Protein AF-A0A3R6R9Z6-F1 (afdb_monomer_lite)

Radius of gyration: 15.15 Å; chains: 1; bounding box: 32×36×45 Å

Sequence (91 aa):
MTFEYISQLLKSHTSIRLLKADNAPLIISFLFETFKENFTNQGEGGIKEKELADRLADMLYVLNDSNKIYPKQPNEYLTDWANAGFLRKYP

Secondary structure (DSSP, 8-state):
--HHHHHHHHHH-HHHHHHTSTTHHHHHHHHHIIIIISGGGS-SPPPPHHHHHHHHHHHHHHHTSSS-SS-S-HHHHHHHHHHHTSS----

Foldseek 3Di:
DDPVVVVVCCVPPLVNVLVVDPCSVLLVVLCCVPCPVPVVPDPPDDDDPVVSQVSSQVVQCVVPVPHNPPVDRSSVVVVVCCVSVVDPDDD

Structure (mmCIF, N/CA/C/O backbone):
data_AF-A0A3R6R9Z6-F1
#
_entry.id   AF-A0A3R6R9Z6-F1
#
loop_
_atom_site.group_PDB
_atom_site.id
_atom_site.type_symbol
_atom_site.label_atom_id
_atom_site.label_alt_id
_atom_site.label_comp_id
_atom_site.label_asym_id
_atom_site.label_entity_id
_atom_site.label_seq_id
_atom_site.pdbx_PDB_ins_code
_atom_site.Cartn_x
_atom_site.Cartn_y
_atom_site.Cartn_z
_atom_site.occupancy
_atom_site.B_iso_or_equiv
_atom_site.auth_seq_id
_atom_site.auth_comp_id
_atom_site.auth_asym_id
_atom_site.auth_atom_id
_atom_site.pdbx_PDB_model_num
ATOM 1 N N . MET A 1 1 ? 12.820 -8.237 27.665 1.00 74.19 1 MET A N 1
ATOM 2 C CA . MET A 1 1 ? 12.088 -8.734 26.478 1.00 74.19 1 MET A CA 1
ATOM 3 C C . MET A 1 1 ? 12.590 -10.135 26.183 1.00 74.19 1 MET A C 1
ATOM 5 O O . MET A 1 1 ? 13.801 -10.296 26.113 1.00 74.19 1 MET A O 1
ATOM 9 N N . THR A 1 2 ? 11.711 -11.134 26.086 1.00 94.38 2 THR A N 1
ATOM 10 C CA . THR A 1 2 ? 12.112 -12.521 25.788 1.00 94.38 2 THR A CA 1
ATOM 11 C C . THR A 1 2 ? 12.080 -12.789 24.284 1.00 94.38 2 THR A C 1
ATOM 13 O O . THR A 1 2 ? 11.451 -12.045 23.525 1.00 94.38 2 THR A O 1
ATOM 16 N N . PHE A 1 3 ? 12.753 -13.852 23.846 1.00 92.88 3 PHE A N 1
ATOM 17 C CA . PHE A 1 3 ? 12.761 -14.275 22.446 1.00 92.88 3 PHE A CA 1
ATOM 18 C C . PHE A 1 3 ? 11.343 -14.564 21.923 1.00 92.88 3 PHE A C 1
ATOM 20 O O . PHE A 1 3 ? 10.991 -14.172 20.810 1.00 92.88 3 PHE A O 1
ATOM 27 N N . GLU A 1 4 ? 10.506 -15.189 22.747 1.00 94.00 4 GLU A N 1
ATOM 28 C CA . GLU A 1 4 ? 9.117 -15.540 22.450 1.00 94.00 4 GLU A CA 1
ATOM 29 C C . GLU A 1 4 ? 8.276 -14.283 22.234 1.00 94.00 4 GLU A C 1
ATOM 31 O O . GLU A 1 4 ? 7.528 -14.194 21.260 1.00 94.00 4 GLU A O 1
ATOM 36 N N . TYR A 1 5 ? 8.459 -13.278 23.096 1.00 91.06 5 TYR A N 1
ATOM 37 C CA . TYR A 1 5 ? 7.764 -12.001 22.990 1.00 91.06 5 TYR A CA 1
ATOM 38 C C . TYR A 1 5 ? 8.120 -11.269 21.690 1.00 91.06 5 TYR A C 1
ATOM 40 O O . TYR A 1 5 ? 7.232 -10.817 20.968 1.00 91.06 5 TYR A O 1
ATOM 48 N N . ILE A 1 6 ? 9.411 -11.199 21.342 1.00 88.38 6 ILE A N 1
ATOM 49 C CA . ILE A 1 6 ? 9.856 -10.589 20.080 1.00 88.38 6 ILE A CA 1
ATOM 50 C C . ILE A 1 6 ? 9.334 -11.383 18.879 1.00 88.38 6 ILE A C 1
ATOM 52 O O . ILE A 1 6 ? 8.827 -10.796 17.925 1.00 88.38 6 ILE A O 1
ATOM 56 N N . SER A 1 7 ? 9.386 -12.713 18.936 1.00 88.06 7 SER A N 1
ATOM 57 C CA . SER A 1 7 ? 8.869 -13.582 17.874 1.00 88.06 7 SER A CA 1
ATOM 58 C C . SER A 1 7 ? 7.370 -13.391 17.646 1.00 88.06 7 SER A C 1
ATOM 60 O O . SER A 1 7 ? 6.913 -13.414 16.503 1.00 88.06 7 SER A O 1
ATOM 62 N N . GLN A 1 8 ? 6.597 -13.180 18.711 1.00 88.38 8 GLN A N 1
ATOM 63 C CA . GLN A 1 8 ? 5.173 -12.882 18.614 1.00 88.38 8 GLN A CA 1
ATOM 64 C C . GLN A 1 8 ? 4.929 -11.479 18.046 1.00 88.38 8 GLN A C 1
ATOM 66 O O . GLN A 1 8 ? 4.121 -11.335 17.131 1.00 88.38 8 GLN A O 1
ATOM 71 N N . LEU A 1 9 ? 5.670 -10.470 18.513 1.00 87.50 9 LEU A N 1
ATOM 72 C CA . LEU A 1 9 ? 5.573 -9.093 18.021 1.00 87.50 9 LEU A CA 1
ATOM 73 C C . LEU A 1 9 ? 5.874 -9.001 16.518 1.00 87.50 9 LEU A C 1
ATOM 75 O O . LEU A 1 9 ? 5.133 -8.367 15.773 1.00 87.50 9 LEU A O 1
ATOM 79 N N . LEU A 1 10 ? 6.916 -9.693 16.049 1.00 84.88 10 LEU A N 1
ATOM 80 C CA . LEU A 1 10 ? 7.276 -9.749 14.629 1.00 84.88 10 LEU A CA 1
ATOM 81 C C . LEU A 1 10 ? 6.196 -10.403 13.752 1.00 84.88 10 LEU A C 1
ATOM 83 O O . LEU A 1 10 ? 6.190 -10.178 12.541 1.00 84.88 10 LEU A O 1
ATOM 87 N N . LYS A 1 11 ? 5.311 -11.217 14.341 1.00 81.00 11 LYS A N 1
ATOM 88 C CA . LYS A 1 11 ? 4.184 -11.855 13.645 1.00 81.00 11 LYS A CA 1
ATOM 89 C C . LYS A 1 11 ? 2.922 -10.996 13.671 1.00 81.00 11 LYS A C 1
ATOM 91 O O . LYS A 1 11 ? 2.207 -10.959 12.675 1.00 81.00 11 LYS A O 1
ATOM 96 N N . SER A 1 12 ? 2.630 -10.330 14.787 1.00 82.81 12 SER A N 1
ATOM 97 C CA . SER A 1 12 ? 1.353 -9.637 14.995 1.00 82.81 12 SER A CA 1
ATOM 98 C C . SER A 1 12 ? 1.387 -8.144 14.671 1.00 82.81 12 SER A C 1
ATOM 100 O O . SER A 1 12 ? 0.353 -7.579 14.322 1.00 82.81 12 SER A O 1
ATOM 102 N N . HIS A 1 13 ? 2.545 -7.487 14.765 1.00 87.69 13 HIS A N 1
ATOM 103 C CA . HIS A 1 13 ? 2.616 -6.034 14.651 1.00 87.69 13 HIS A CA 1
ATOM 104 C C . HIS A 1 13 ? 2.466 -5.569 13.196 1.00 87.69 13 HIS A C 1
ATOM 106 O O . HIS A 1 13 ? 3.311 -5.850 12.341 1.00 87.69 13 HIS A O 1
ATOM 112 N N . THR A 1 14 ? 1.415 -4.795 12.918 1.00 86.44 14 THR A N 1
ATOM 113 C CA . THR A 1 14 ? 1.052 -4.336 11.567 1.00 86.44 14 THR A CA 1
ATOM 114 C C . THR A 1 14 ? 2.190 -3.603 10.860 1.00 86.44 14 THR A C 1
ATOM 116 O O . THR A 1 14 ? 2.474 -3.909 9.707 1.00 86.44 14 THR A O 1
ATOM 119 N N . SER A 1 15 ? 2.913 -2.709 11.546 1.00 85.31 15 SER A N 1
ATOM 120 C CA . SER A 1 15 ? 4.038 -1.980 10.935 1.00 85.31 15 SER A CA 1
ATOM 121 C C . SER A 1 15 ? 5.196 -2.898 10.527 1.00 85.31 15 SER A C 1
ATOM 123 O O . SER A 1 15 ? 5.857 -2.642 9.529 1.00 85.31 15 SER A O 1
ATOM 125 N N . ILE A 1 16 ? 5.431 -3.994 11.257 1.00 86.81 16 ILE A N 1
ATOM 126 C CA . ILE A 1 16 ? 6.479 -4.963 10.904 1.00 86.81 16 ILE A CA 1
ATOM 127 C C . ILE A 1 16 ? 6.022 -5.822 9.723 1.00 86.81 16 ILE A C 1
ATOM 129 O O . ILE A 1 16 ? 6.809 -6.097 8.821 1.00 86.81 16 ILE A O 1
ATOM 133 N N . ARG A 1 17 ? 4.740 -6.210 9.695 1.00 89.56 17 ARG A N 1
ATOM 134 C CA . ARG A 1 17 ? 4.137 -6.887 8.538 1.00 89.56 17 ARG A CA 1
ATOM 135 C C . ARG A 1 17 ? 4.210 -6.024 7.278 1.00 89.56 17 ARG A C 1
ATOM 137 O O . ARG A 1 17 ? 4.529 -6.551 6.221 1.00 89.56 17 ARG A O 1
ATOM 144 N N . LEU A 1 18 ? 3.971 -4.718 7.403 1.00 90.31 18 LEU A N 1
ATOM 145 C CA . LEU A 1 18 ? 4.081 -3.757 6.306 1.00 90.31 18 LEU A CA 1
ATOM 146 C C . LEU A 1 18 ? 5.499 -3.721 5.729 1.00 90.31 18 LEU A C 1
ATOM 148 O O . LEU A 1 18 ? 5.664 -3.852 4.524 1.00 90.31 18 LEU A O 1
ATOM 152 N N . LEU A 1 19 ? 6.519 -3.607 6.585 1.00 89.94 19 LEU A N 1
ATOM 153 C CA . LEU A 1 19 ? 7.924 -3.583 6.155 1.00 89.94 19 LEU A CA 1
ATOM 154 C C . LEU A 1 19 ? 8.371 -4.875 5.452 1.00 89.94 19 LEU A C 1
ATOM 156 O O . LEU A 1 19 ? 9.363 -4.863 4.732 1.00 89.94 19 LEU A O 1
ATOM 160 N N . LYS A 1 20 ? 7.659 -5.984 5.672 1.00 88.94 20 LYS A N 1
ATOM 161 C CA . LYS A 1 20 ? 7.924 -7.285 5.046 1.00 88.94 20 LYS A CA 1
ATOM 162 C C . LYS A 1 20 ? 7.100 -7.552 3.784 1.00 88.94 20 LYS A C 1
ATOM 164 O O . LYS A 1 20 ? 7.287 -8.605 3.186 1.00 88.94 20 LYS A O 1
ATOM 169 N N . ALA A 1 21 ? 6.167 -6.677 3.412 1.00 89.81 21 ALA A N 1
ATOM 170 C CA . 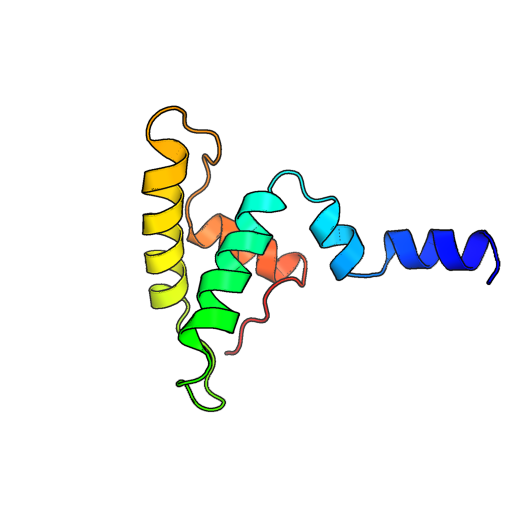ALA A 1 21 ? 5.342 -6.880 2.225 1.00 89.81 21 ALA A CA 1
ATOM 171 C C . ALA A 1 21 ? 6.184 -6.763 0.942 1.00 89.81 21 ALA A C 1
ATOM 173 O O . ALA A 1 21 ? 7.042 -5.889 0.846 1.00 89.81 21 ALA A O 1
ATOM 174 N N . ASP A 1 22 ? 5.897 -7.586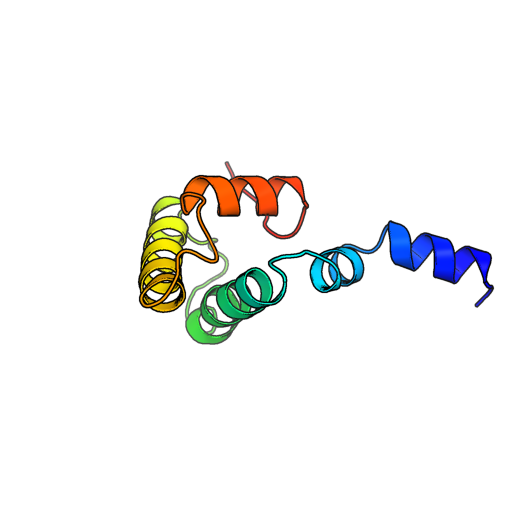 -0.071 1.00 88.12 22 ASP A N 1
ATOM 175 C CA . ASP A 1 22 ? 6.642 -7.570 -1.344 1.00 88.12 22 ASP A CA 1
ATOM 176 C C . ASP A 1 22 ? 6.569 -6.206 -2.051 1.00 88.12 22 ASP A C 1
ATOM 178 O O . ASP A 1 22 ? 7.512 -5.767 -2.703 1.00 88.12 22 ASP A O 1
ATOM 182 N N . ASN A 1 23 ? 5.453 -5.496 -1.879 1.00 91.88 23 ASN A N 1
ATOM 183 C CA . ASN A 1 23 ? 5.223 -4.145 -2.382 1.00 91.88 23 ASN A CA 1
ATOM 184 C C . ASN A 1 23 ? 5.397 -3.065 -1.298 1.00 91.88 23 ASN A C 1
ATOM 186 O O . ASN A 1 23 ? 4.833 -1.981 -1.434 1.00 91.88 23 ASN A O 1
ATOM 190 N N . ALA A 1 24 ? 6.169 -3.322 -0.233 1.00 93.88 24 ALA A N 1
ATOM 191 C CA . ALA A 1 24 ? 6.398 -2.352 0.841 1.00 93.88 24 ALA A CA 1
ATOM 192 C C . ALA A 1 24 ? 6.849 -0.966 0.338 1.00 93.88 24 ALA A C 1
ATOM 194 O O . ALA A 1 24 ? 6.285 0.018 0.820 1.00 93.88 24 ALA A O 1
ATOM 195 N N . PRO A 1 25 ? 7.772 -0.836 -0.645 1.00 94.44 25 PRO A N 1
ATOM 196 C CA . PRO A 1 25 ? 8.147 0.473 -1.177 1.00 94.44 25 PRO A CA 1
ATOM 197 C C . PRO A 1 25 ? 6.952 1.244 -1.746 1.00 94.44 25 PRO A C 1
ATOM 199 O O . PRO A 1 25 ? 6.796 2.419 -1.426 1.00 94.44 25 PRO A O 1
ATOM 202 N N . LEU A 1 26 ? 6.073 0.579 -2.508 1.00 95.69 26 LEU A N 1
ATOM 203 C CA . LEU A 1 26 ? 4.854 1.178 -3.062 1.00 95.69 26 LEU A CA 1
ATOM 204 C C . LEU A 1 26 ? 3.900 1.615 -1.947 1.00 95.69 26 LEU A C 1
ATOM 206 O O . LEU A 1 26 ? 3.432 2.747 -1.955 1.00 95.69 26 LEU A O 1
ATOM 210 N N . ILE A 1 27 ? 3.633 0.739 -0.972 1.00 94.94 27 ILE A N 1
ATOM 211 C CA . ILE A 1 27 ? 2.690 1.056 0.109 1.00 94.94 27 ILE A CA 1
ATOM 212 C C . ILE A 1 27 ? 3.194 2.256 0.914 1.00 94.94 27 ILE A C 1
ATOM 214 O O . ILE A 1 27 ? 2.453 3.200 1.161 1.00 94.94 27 ILE A O 1
ATOM 218 N N . ILE A 1 28 ? 4.458 2.225 1.340 1.00 94.19 28 ILE A N 1
ATOM 219 C CA . ILE A 1 28 ? 5.020 3.241 2.233 1.00 94.19 28 ILE A CA 1
ATOM 220 C C . ILE A 1 28 ? 5.086 4.602 1.540 1.00 94.19 28 ILE A C 1
ATOM 222 O O . ILE A 1 28 ? 4.682 5.595 2.144 1.00 94.19 28 ILE A O 1
ATOM 226 N N . SER A 1 29 ? 5.567 4.652 0.295 1.00 93.50 29 SER A N 1
ATOM 227 C CA . SER A 1 29 ? 5.649 5.902 -0.472 1.00 93.50 29 SER A CA 1
ATOM 228 C C . SER A 1 29 ? 4.262 6.487 -0.738 1.00 93.50 29 SER A C 1
ATOM 230 O O . SER A 1 29 ? 4.023 7.642 -0.394 1.00 93.50 29 SER A O 1
ATOM 232 N N . PHE A 1 30 ? 3.313 5.671 -1.204 1.00 94.19 30 PHE A N 1
ATOM 233 C CA . PHE A 1 30 ? 1.943 6.119 -1.440 1.00 94.19 30 PHE A CA 1
ATOM 234 C C . PHE A 1 30 ? 1.268 6.655 -0.171 1.00 94.19 30 PHE A C 1
ATOM 236 O O . PHE A 1 30 ? 0.652 7.722 -0.194 1.00 94.19 30 PHE A O 1
ATOM 243 N N . LEU A 1 31 ? 1.381 5.938 0.957 1.00 90.56 31 LEU A N 1
ATOM 244 C CA . LEU A 1 31 ? 0.796 6.387 2.224 1.00 90.56 31 LEU A CA 1
ATOM 245 C C . LEU A 1 31 ? 1.455 7.677 2.727 1.00 90.56 31 LEU A C 1
ATOM 247 O O . LEU A 1 31 ? 0.767 8.531 3.282 1.00 90.56 31 LEU A O 1
ATOM 251 N N . PHE A 1 32 ? 2.763 7.838 2.531 1.00 89.31 32 PHE A N 1
ATOM 252 C CA . PHE A 1 32 ? 3.481 9.053 2.905 1.00 89.31 32 PHE A CA 1
ATOM 253 C C . PHE A 1 32 ? 3.011 10.264 2.085 1.00 89.31 32 PHE A C 1
ATOM 255 O O . PHE A 1 32 ? 2.598 11.266 2.669 1.00 89.31 32 PHE A O 1
ATOM 262 N N . GLU A 1 33 ? 3.000 10.164 0.756 1.00 88.25 33 GLU A N 1
ATOM 263 C CA . GLU A 1 33 ? 2.543 11.247 -0.130 1.00 88.25 33 GLU A CA 1
ATOM 264 C C . GLU A 1 33 ? 1.066 11.590 0.123 1.00 88.25 33 GLU A C 1
ATOM 266 O O . GLU A 1 33 ? 0.665 12.754 0.212 1.00 88.25 33 GLU A O 1
ATOM 271 N N . THR A 1 34 ? 0.237 10.566 0.327 1.00 87.38 34 THR A N 1
ATOM 272 C CA . THR A 1 34 ? -1.203 10.743 0.518 1.00 87.38 34 THR A CA 1
ATOM 273 C C . THR A 1 34 ? -1.552 11.337 1.886 1.00 87.38 34 THR A C 1
ATOM 275 O O . THR A 1 34 ? -2.372 12.250 1.956 1.00 87.38 34 THR A O 1
ATOM 278 N N . PHE A 1 35 ? -0.951 10.840 2.975 1.00 81.19 35 PHE A N 1
ATOM 279 C CA . PHE A 1 35 ? -1.376 11.148 4.350 1.00 81.19 35 PHE A CA 1
ATOM 280 C C . PHE A 1 35 ? -0.389 11.991 5.162 1.00 81.19 35 PHE A C 1
ATOM 282 O O . PHE A 1 35 ? -0.715 12.379 6.280 1.00 81.19 35 PHE A O 1
ATOM 289 N N . LYS A 1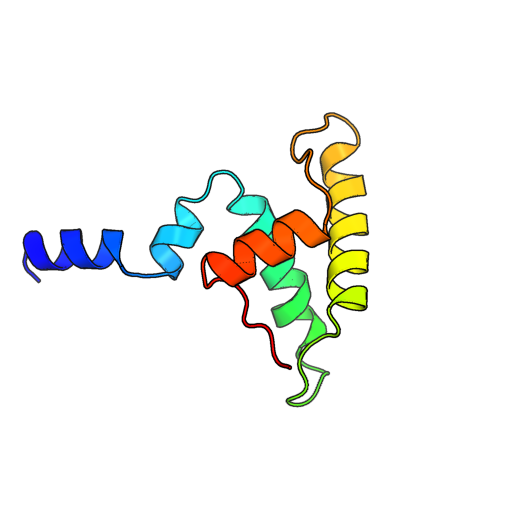 36 ? 0.815 12.283 4.666 1.00 74.88 36 LYS A N 1
ATOM 290 C CA . LYS A 1 36 ? 1.766 13.146 5.385 1.00 74.88 36 LYS A CA 1
ATOM 291 C C . LYS A 1 36 ? 2.004 14.474 4.683 1.00 74.88 36 LYS A C 1
ATOM 293 O O . LYS A 1 36 ? 2.102 15.486 5.365 1.00 74.88 36 LYS A O 1
ATOM 298 N N . GLU A 1 37 ? 2.054 14.494 3.355 1.00 61.19 37 GLU A N 1
ATOM 299 C CA . GLU A 1 37 ? 2.256 15.745 2.610 1.00 61.19 37 GLU A CA 1
ATOM 300 C C . GLU A 1 37 ? 0.949 16.529 2.422 1.00 61.19 37 GLU A C 1
ATOM 302 O O . GLU A 1 37 ? 0.935 17.752 2.546 1.00 61.19 37 GLU A O 1
ATOM 307 N N . ASN A 1 38 ? -0.172 15.833 2.214 1.00 53.75 38 ASN A N 1
ATOM 308 C CA . ASN A 1 38 ? -1.467 16.459 1.919 1.00 53.75 38 ASN A CA 1
ATOM 309 C C . ASN A 1 38 ? -2.405 16.605 3.135 1.00 53.75 38 ASN A C 1
ATOM 311 O O . ASN A 1 38 ? -3.377 17.358 3.085 1.00 53.75 38 ASN A O 1
ATOM 315 N N . PHE A 1 39 ? -2.119 15.916 4.241 1.00 55.88 39 PHE A N 1
ATOM 316 C CA . PHE A 1 39 ? -3.015 15.829 5.405 1.00 55.88 39 PHE A CA 1
ATOM 317 C C . PHE A 1 39 ? -2.872 17.005 6.378 1.00 55.88 39 PHE A C 1
ATOM 319 O O . PHE A 1 39 ? -3.746 17.233 7.204 1.00 55.88 39 PHE A O 1
ATOM 326 N N . THR A 1 40 ? -1.819 17.817 6.248 1.00 51.81 40 THR A N 1
ATOM 327 C CA . THR A 1 40 ? -1.623 19.042 7.046 1.00 51.81 40 THR A CA 1
ATOM 328 C C . THR A 1 40 ? -2.712 20.098 6.797 1.00 51.81 40 THR A C 1
ATOM 330 O O . THR A 1 40 ? -2.864 21.011 7.602 1.00 51.81 40 THR A O 1
ATOM 333 N N . ASN A 1 41 ? -3.478 19.968 5.703 1.00 50.03 41 ASN A N 1
ATOM 334 C CA . ASN A 1 41 ? -4.505 20.923 5.272 1.00 50.03 41 ASN A CA 1
ATOM 335 C C . ASN A 1 41 ? -5.920 20.322 5.167 1.00 50.03 41 ASN A C 1
ATOM 337 O O . ASN A 1 41 ? -6.858 21.041 4.824 1.00 50.03 41 ASN A O 1
ATOM 341 N N . GLN A 1 42 ? -6.096 19.025 5.434 1.00 54.69 42 GLN A N 1
ATOM 342 C CA . GLN A 1 42 ? -7.402 18.366 5.403 1.00 54.69 42 GLN A CA 1
ATOM 343 C C . GLN A 1 42 ? -7.818 18.082 6.848 1.00 54.69 42 GLN A C 1
ATOM 345 O O . GLN A 1 42 ? -7.065 17.477 7.603 1.00 54.69 42 GLN A O 1
ATOM 350 N N . GLY A 1 43 ? -8.986 18.586 7.264 1.00 55.41 43 GLY A N 1
ATOM 351 C CA . GLY A 1 43 ? -9.547 18.287 8.587 1.00 55.41 43 GLY A CA 1
ATOM 352 C C . GLY A 1 43 ? -9.775 16.783 8.790 1.00 55.41 43 GLY A C 1
ATOM 353 O O . GLY A 1 43 ? -9.465 15.985 7.917 1.00 55.41 43 GLY A O 1
ATOM 354 N N . GLU A 1 44 ? -10.370 16.389 9.918 1.00 57.59 44 GLU A N 1
ATOM 355 C CA . GLU A 1 44 ? -10.589 14.992 10.365 1.00 57.59 44 GLU A CA 1
ATOM 356 C C . GLU A 1 44 ? -11.377 14.058 9.400 1.00 57.59 44 GLU A C 1
ATOM 358 O O . GLU A 1 44 ? -11.768 12.954 9.775 1.00 57.59 44 GLU A O 1
ATOM 363 N N . GLY A 1 45 ? -11.634 14.466 8.155 1.00 62.69 45 GLY A N 1
ATOM 364 C CA . GLY A 1 45 ? -12.264 13.662 7.116 1.00 62.69 45 GLY A CA 1
ATOM 365 C C . GLY A 1 45 ? -11.265 12.756 6.397 1.00 62.69 45 GLY A C 1
ATOM 366 O O . GLY A 1 45 ? -10.234 13.204 5.904 1.00 62.69 45 GLY A O 1
ATOM 367 N N . GLY A 1 46 ? -11.585 11.465 6.304 1.00 75.75 46 GLY A N 1
ATOM 368 C CA . GLY A 1 46 ? -10.861 10.540 5.432 1.00 75.75 46 GLY A CA 1
ATOM 369 C C . GLY A 1 46 ? -10.945 10.929 3.947 1.00 75.75 46 GLY A C 1
ATOM 370 O O . GLY A 1 46 ? -11.756 11.759 3.539 1.00 75.75 46 GLY A O 1
ATOM 371 N N . ILE A 1 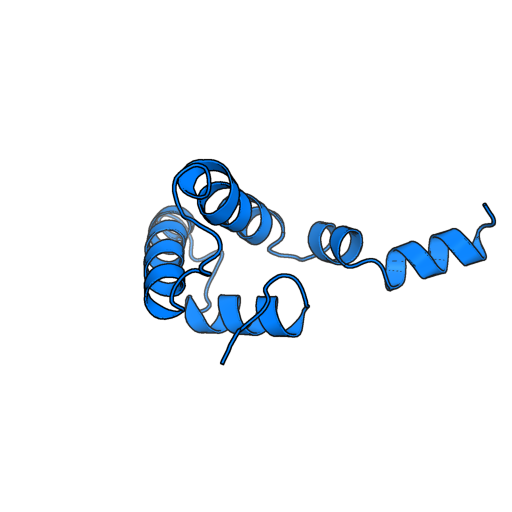47 ? -10.120 10.287 3.120 1.00 86.62 47 ILE A N 1
ATOM 372 C CA . ILE A 1 47 ? -10.079 10.503 1.666 1.00 86.62 47 ILE A CA 1
ATOM 373 C C . ILE A 1 47 ? -11.102 9.585 0.987 1.00 86.62 47 ILE A C 1
ATOM 375 O O . ILE A 1 47 ? -11.237 8.416 1.358 1.00 86.62 47 ILE A O 1
ATOM 379 N N . LYS A 1 48 ? -11.818 10.095 -0.023 1.00 89.88 48 LYS A N 1
ATOM 380 C CA . LYS A 1 48 ? -12.766 9.284 -0.805 1.00 89.88 48 LYS A CA 1
ATOM 381 C C . LYS A 1 48 ? -12.027 8.152 -1.518 1.00 89.88 48 LYS A C 1
ATOM 383 O O . LYS A 1 48 ? -10.998 8.392 -2.139 1.00 89.88 48 LYS A O 1
ATOM 388 N N . GLU A 1 49 ? -12.599 6.947 -1.526 1.00 91.12 49 GLU A N 1
ATOM 389 C CA . GLU A 1 49 ? -11.982 5.778 -2.181 1.00 91.12 49 GLU A CA 1
ATOM 390 C C . GLU A 1 49 ? -11.638 6.048 -3.650 1.00 91.12 49 GLU A C 1
ATOM 392 O O . GLU A 1 49 ? -10.545 5.710 -4.087 1.00 91.12 49 GLU A O 1
ATOM 397 N N . LYS A 1 50 ? -12.521 6.739 -4.384 1.00 92.94 50 LYS A N 1
ATOM 398 C CA . LYS A 1 50 ? -12.254 7.140 -5.770 1.00 92.94 50 LYS A CA 1
ATOM 399 C C . LYS A 1 50 ? -11.022 8.041 -5.895 1.00 92.94 50 LYS A C 1
ATOM 401 O O . LYS A 1 50 ? -10.172 7.785 -6.731 1.00 92.94 50 LYS A O 1
ATOM 406 N N . GLU A 1 51 ? -10.915 9.062 -5.049 1.00 92.31 51 GLU A N 1
ATOM 407 C CA . GLU A 1 51 ? -9.770 9.980 -5.064 1.00 92.31 51 GLU A CA 1
ATOM 408 C C . GLU A 1 51 ? -8.468 9.247 -4.715 1.00 92.31 51 GLU A C 1
ATOM 410 O O . GLU A 1 51 ? -7.432 9.478 -5.332 1.00 92.31 51 GLU A O 1
ATOM 415 N N . LEU A 1 52 ? -8.530 8.326 -3.753 1.00 93.12 52 LEU A N 1
ATOM 416 C CA . LEU A 1 52 ? -7.397 7.492 -3.372 1.00 93.12 52 LEU A CA 1
ATOM 417 C C . LEU A 1 52 ? -6.967 6.563 -4.519 1.00 93.12 52 LEU A C 1
ATOM 419 O O . LEU A 1 52 ? -5.775 6.390 -4.763 1.00 93.12 52 LEU A O 1
ATOM 423 N N . ALA A 1 53 ? -7.936 5.984 -5.230 1.00 96.38 53 ALA A N 1
ATOM 424 C CA . ALA A 1 53 ? -7.697 5.121 -6.378 1.00 96.38 53 ALA A CA 1
ATOM 425 C C . ALA A 1 53 ? -7.089 5.886 -7.558 1.00 96.38 53 ALA A C 1
ATOM 427 O O . ALA A 1 53 ? -6.146 5.383 -8.162 1.00 96.38 53 ALA A O 1
ATOM 428 N N . ASP A 1 54 ? -7.583 7.094 -7.843 1.00 96.50 54 ASP A N 1
ATOM 429 C CA . ASP A 1 54 ? -7.065 7.958 -8.908 1.00 96.50 54 ASP A CA 1
ATOM 430 C C . ASP A 1 54 ? -5.595 8.334 -8.625 1.00 96.50 54 ASP A C 1
ATOM 432 O O . ASP A 1 54 ? -4.727 8.118 -9.468 1.00 96.50 54 ASP A O 1
ATOM 436 N N . ARG A 1 55 ? -5.271 8.758 -7.392 1.00 95.31 55 ARG A N 1
ATOM 437 C CA . ARG A 1 55 ? -3.881 9.056 -6.983 1.00 95.31 55 ARG A CA 1
ATOM 438 C C . ARG A 1 55 ? -2.957 7.847 -7.115 1.00 95.31 55 ARG A C 1
ATOM 440 O O . ARG A 1 55 ? -1.815 7.970 -7.554 1.00 95.31 55 ARG A O 1
ATOM 447 N N . LEU A 1 56 ? -3.433 6.667 -6.713 1.00 97.12 56 LEU A N 1
ATOM 448 C CA . LEU A 1 56 ? -2.644 5.444 -6.835 1.00 97.12 56 LEU A CA 1
ATOM 449 C C . LEU A 1 56 ? -2.457 5.054 -8.307 1.00 97.12 56 LEU A C 1
ATOM 451 O O . LEU A 1 56 ? -1.394 4.556 -8.665 1.00 97.12 56 LEU A O 1
ATOM 455 N N . ALA A 1 57 ? -3.453 5.293 -9.163 1.00 97.44 57 ALA A N 1
ATOM 456 C CA . ALA A 1 57 ? -3.342 5.059 -10.599 1.00 97.44 57 ALA A CA 1
ATOM 457 C C . ALA A 1 57 ? -2.213 5.892 -11.219 1.00 97.44 57 ALA A C 1
ATOM 459 O O . ALA A 1 57 ? -1.391 5.335 -11.947 1.00 97.44 57 ALA A O 1
ATOM 460 N N . ASP A 1 58 ? -2.125 7.177 -10.871 1.00 96.56 58 ASP A N 1
ATOM 461 C CA . ASP A 1 58 ? -1.067 8.073 -11.349 1.00 96.56 58 ASP A CA 1
ATOM 462 C C . ASP A 1 58 ? 0.325 7.588 -10.912 1.00 96.56 58 ASP A C 1
ATOM 464 O O . ASP A 1 58 ? 1.257 7.511 -11.717 1.00 96.56 58 ASP A O 1
ATOM 468 N N . MET A 1 59 ? 0.467 7.170 -9.652 1.00 95.88 59 MET A N 1
ATOM 469 C CA . MET A 1 59 ? 1.726 6.623 -9.142 1.00 95.88 59 MET A CA 1
ATOM 470 C C . MET A 1 59 ? 2.116 5.317 -9.850 1.00 95.88 59 MET A C 1
ATOM 472 O O . MET A 1 59 ? 3.270 5.129 -10.243 1.00 95.88 59 MET A O 1
ATOM 476 N N . LEU A 1 60 ? 1.155 4.407 -10.037 1.00 96.69 60 LEU A N 1
ATOM 477 C CA . LEU A 1 60 ? 1.376 3.146 -10.742 1.00 96.69 60 LEU A CA 1
ATOM 478 C C . LEU A 1 60 ? 1.725 3.367 -12.214 1.00 96.69 60 LEU A C 1
ATOM 480 O O . LEU A 1 60 ? 2.504 2.586 -12.754 1.00 96.69 60 LEU A O 1
ATOM 484 N N . TYR A 1 61 ? 1.180 4.404 -12.853 1.00 95.75 61 TYR A N 1
ATOM 485 C CA . TYR A 1 61 ? 1.533 4.776 -14.220 1.00 95.75 61 TYR A CA 1
ATOM 486 C C . TYR A 1 61 ? 3.025 5.108 -14.326 1.00 95.75 61 TYR A C 1
ATOM 488 O O . TYR A 1 61 ? 3.722 4.523 -15.150 1.00 95.75 61 TYR A O 1
ATOM 496 N N . VAL A 1 62 ? 3.539 5.957 -13.429 1.00 95.12 62 VAL A N 1
ATOM 497 C CA . VAL A 1 62 ? 4.965 6.327 -13.397 1.00 95.12 62 VAL A CA 1
ATOM 498 C C . VAL A 1 62 ? 5.852 5.125 -13.066 1.00 95.12 62 VAL A C 1
ATOM 500 O O . VAL A 1 62 ? 6.853 4.883 -13.735 1.00 95.12 62 VAL A O 1
ATOM 503 N N . LEU A 1 63 ? 5.489 4.340 -12.047 1.00 94.44 63 LEU A N 1
ATOM 504 C CA . LEU A 1 63 ? 6.302 3.204 -11.598 1.00 94.44 63 LEU A CA 1
ATOM 505 C C . LEU A 1 63 ? 6.337 2.046 -12.602 1.00 94.44 63 LEU A C 1
ATOM 507 O O . LEU A 1 63 ? 7.302 1.282 -12.608 1.00 94.44 63 LEU A O 1
ATOM 511 N N . ASN A 1 64 ? 5.298 1.903 -13.427 1.00 95.12 64 ASN A N 1
ATOM 512 C CA . ASN A 1 64 ? 5.213 0.847 -14.430 1.00 95.12 64 ASN A CA 1
ATOM 513 C C . ASN A 1 64 ? 5.675 1.268 -15.833 1.00 95.12 64 ASN A C 1
ATOM 515 O O . ASN A 1 64 ? 5.631 0.432 -16.735 1.00 95.12 64 ASN A O 1
ATOM 519 N N . ASP A 1 65 ? 6.111 2.518 -16.024 1.00 93.25 65 ASP A N 1
ATOM 520 C CA . ASP A 1 65 ? 6.441 3.095 -17.336 1.00 93.25 65 ASP A CA 1
ATOM 521 C C . ASP A 1 65 ? 7.426 2.225 -18.140 1.00 93.25 65 ASP A C 1
ATOM 523 O O . ASP A 1 65 ? 7.187 1.897 -19.300 1.00 93.25 65 ASP A O 1
ATOM 527 N N . SER A 1 66 ? 8.501 1.762 -17.494 1.00 86.12 66 SER A N 1
ATOM 528 C CA . SER A 1 66 ? 9.522 0.927 -18.145 1.00 86.12 66 SER A CA 1
ATOM 529 C C . SER A 1 66 ? 9.274 -0.580 -18.015 1.00 86.12 66 SER A C 1
ATOM 531 O O . SER A 1 66 ? 9.741 -1.363 -18.841 1.00 86.12 66 SER A O 1
ATOM 533 N N . ASN A 1 67 ? 8.587 -1.019 -16.959 1.00 88.25 67 ASN A N 1
ATOM 534 C CA . ASN A 1 67 ? 8.277 -2.426 -16.718 1.00 88.25 67 ASN A CA 1
ATOM 535 C C . ASN A 1 67 ? 7.074 -2.535 -15.780 1.00 88.25 67 ASN A C 1
ATOM 537 O O . ASN A 1 67 ? 7.013 -1.827 -14.780 1.00 88.25 67 ASN A O 1
ATOM 541 N N . LYS A 1 68 ? 6.153 -3.465 -16.044 1.00 88.62 68 LYS A N 1
ATOM 542 C CA . LYS A 1 68 ? 4.912 -3.645 -15.274 1.00 88.62 68 LYS A CA 1
ATOM 543 C C . LYS A 1 68 ? 5.154 -4.384 -13.945 1.00 88.62 68 LYS A C 1
ATOM 545 O O . LYS A 1 68 ? 4.625 -5.472 -13.720 1.00 88.62 68 LYS A O 1
ATOM 550 N N . ILE A 1 69 ? 5.979 -3.794 -13.079 1.00 92.19 69 ILE A N 1
ATOM 551 C CA . ILE A 1 69 ? 6.398 -4.322 -11.769 1.00 92.19 69 ILE A CA 1
ATOM 552 C C . ILE A 1 69 ? 5.201 -4.451 -10.811 1.00 92.19 69 ILE A C 1
ATOM 554 O O . ILE A 1 69 ? 5.143 -5.380 -10.007 1.00 92.19 69 ILE A O 1
ATOM 558 N N . TYR A 1 70 ? 4.215 -3.561 -10.932 1.00 94.81 70 TYR A N 1
ATOM 559 C CA . TYR A 1 70 ? 2.989 -3.545 -10.137 1.00 94.81 70 TYR A CA 1
ATOM 560 C C . TYR A 1 70 ? 1.765 -3.785 -11.037 1.00 94.81 70 TYR A C 1
ATOM 562 O O . TYR A 1 70 ? 1.175 -2.832 -11.546 1.00 94.81 70 TYR A O 1
ATOM 570 N N . PRO A 1 71 ? 1.378 -5.050 -11.291 1.00 94.25 71 PRO A N 1
ATOM 571 C CA . PRO A 1 71 ? 0.432 -5.376 -12.355 1.00 94.25 71 PRO A CA 1
ATOM 572 C C . PRO A 1 71 ? -1.049 -5.227 -11.987 1.00 94.25 71 PRO A C 1
ATOM 574 O O . PRO A 1 71 ? -1.876 -5.267 -12.903 1.00 94.25 71 PRO A O 1
ATOM 577 N N . LYS A 1 72 ? -1.391 -5.113 -10.694 1.00 96.12 72 LYS A N 1
ATOM 578 C CA . LYS A 1 72 ? -2.790 -5.043 -10.237 1.00 96.12 72 LYS A CA 1
ATOM 579 C C . LYS A 1 72 ? -3.388 -3.654 -10.465 1.00 96.12 72 LYS A C 1
ATOM 581 O O . LYS A 1 72 ? -2.666 -2.662 -10.549 1.00 96.12 72 LYS A O 1
ATOM 586 N N . GLN A 1 73 ? -4.713 -3.585 -10.516 1.00 96.50 73 GLN A N 1
ATOM 587 C CA . GLN A 1 73 ? -5.437 -2.321 -10.561 1.00 96.50 73 GLN A CA 1
ATOM 588 C C . GLN A 1 73 ? -5.361 -1.584 -9.211 1.00 96.50 73 GLN A C 1
ATOM 590 O O . GLN A 1 73 ? -5.267 -2.232 -8.162 1.00 96.50 73 GLN A O 1
ATOM 595 N N . PRO A 1 74 ? -5.479 -0.243 -9.195 1.00 96.88 74 PRO A N 1
ATOM 596 C CA . PRO A 1 74 ? -5.435 0.551 -7.964 1.00 96.88 74 PRO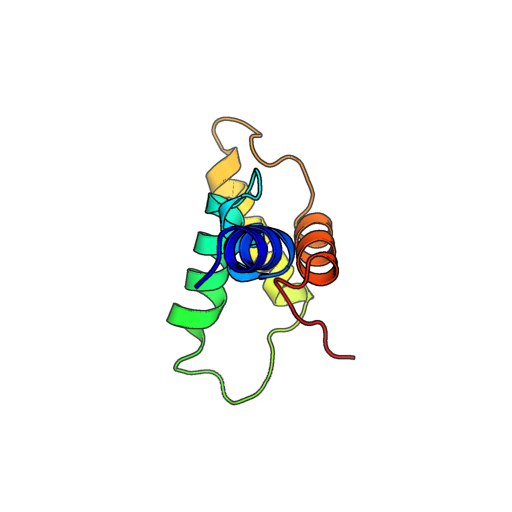 A CA 1
ATOM 597 C C . PRO A 1 74 ? -6.399 0.049 -6.877 1.00 96.88 74 PRO A C 1
ATOM 599 O O . PRO A 1 74 ? -6.001 -0.167 -5.735 1.00 96.88 74 PRO A O 1
ATOM 602 N N . ASN A 1 75 ? -7.654 -0.231 -7.242 1.00 96.31 75 ASN A N 1
ATOM 603 C CA . ASN A 1 75 ? -8.678 -0.701 -6.300 1.00 96.31 75 ASN A CA 1
ATOM 604 C C . ASN A 1 75 ? -8.359 -2.069 -5.679 1.00 96.31 75 ASN A C 1
ATOM 606 O O . ASN A 1 75 ? -8.748 -2.332 -4.538 1.00 96.31 75 ASN A O 1
ATOM 610 N N . GLU A 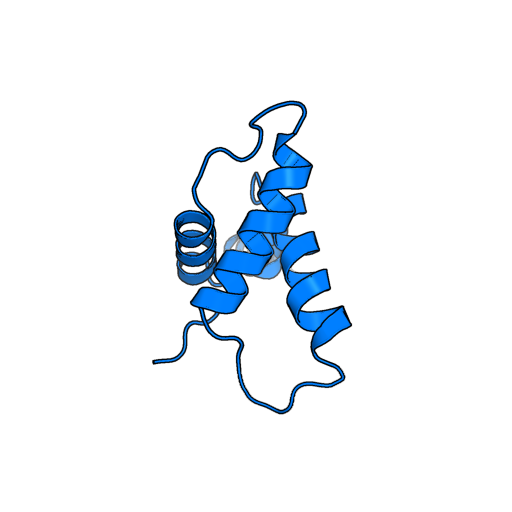1 76 ? -7.656 -2.937 -6.409 1.00 97.06 76 GLU A N 1
ATOM 611 C CA . GLU A 1 76 ? -7.220 -4.237 -5.892 1.00 97.06 76 GLU A CA 1
ATOM 612 C C . GLU A 1 76 ? -6.158 -4.037 -4.809 1.00 97.06 76 GLU A C 1
ATOM 614 O O . GLU A 1 76 ? -6.287 -4.588 -3.719 1.00 97.06 76 GLU A O 1
ATOM 619 N N . TYR A 1 77 ? -5.169 -3.168 -5.056 1.00 96.38 77 TYR A N 1
ATOM 620 C CA . TYR A 1 77 ? -4.174 -2.804 -4.046 1.00 96.38 77 TYR A CA 1
ATOM 621 C C . TYR A 1 77 ? -4.813 -2.168 -2.809 1.00 96.38 77 TYR A C 1
ATOM 623 O O . TYR A 1 77 ? -4.542 -2.608 -1.695 1.00 96.38 77 TYR A O 1
ATOM 631 N N . LEU A 1 78 ? -5.704 -1.185 -2.976 1.00 95.25 78 LEU A N 1
ATOM 632 C CA . LEU A 1 78 ? -6.376 -0.533 -1.845 1.00 95.25 78 LEU A CA 1
ATOM 633 C C . LEU A 1 78 ? -7.209 -1.519 -1.016 1.00 95.25 78 LEU A C 1
ATOM 635 O O . LEU A 1 78 ? -7.254 -1.423 0.212 1.00 95.25 78 LEU A O 1
ATOM 639 N N . THR A 1 79 ? -7.847 -2.488 -1.673 1.00 95.19 79 THR A N 1
ATOM 640 C CA . THR A 1 79 ? -8.605 -3.546 -0.997 1.00 95.19 79 THR A CA 1
ATOM 641 C C . THR A 1 79 ? -7.684 -4.502 -0.245 1.00 95.19 79 THR A C 1
ATOM 643 O O . THR A 1 79 ? -7.933 -4.777 0.929 1.00 95.19 79 THR A O 1
ATOM 646 N N . ASP A 1 80 ? -6.586 -4.943 -0.862 1.00 94.94 80 ASP A N 1
ATOM 647 C CA . ASP A 1 80 ? -5.570 -5.776 -0.211 1.00 94.94 80 ASP A CA 1
ATOM 648 C C . ASP A 1 80 ? -4.985 -5.082 1.024 1.00 94.94 80 ASP A C 1
ATOM 650 O O . ASP A 1 80 ? -4.844 -5.690 2.085 1.00 94.94 80 ASP A O 1
ATOM 654 N N . TRP A 1 81 ? -4.678 -3.789 0.917 1.00 95.06 81 TRP A N 1
ATOM 655 C CA . TRP A 1 81 ? -4.107 -3.000 2.007 1.00 95.06 81 TRP A CA 1
ATOM 656 C C . TRP A 1 81 ? -5.108 -2.770 3.137 1.00 95.06 81 TRP A C 1
ATOM 658 O O . TRP A 1 81 ? -4.728 -2.832 4.309 1.00 95.06 81 TRP A O 1
ATOM 668 N N . ALA A 1 82 ? -6.387 -2.559 2.812 1.00 93.12 82 ALA A N 1
ATOM 669 C CA . ALA A 1 82 ? -7.449 -2.483 3.808 1.00 93.12 82 ALA A CA 1
ATOM 670 C C . ALA A 1 82 ? -7.610 -3.813 4.560 1.00 93.12 82 ALA A C 1
ATOM 672 O O . ALA A 1 82 ? -7.603 -3.836 5.790 1.00 93.12 82 ALA A O 1
ATOM 673 N N . ASN A 1 83 ? -7.653 -4.933 3.832 1.00 92.50 83 ASN A N 1
ATOM 674 C CA . ASN A 1 83 ? -7.742 -6.274 4.415 1.00 92.50 83 ASN A CA 1
ATOM 675 C C . ASN A 1 83 ? -6.507 -6.624 5.262 1.00 92.50 83 ASN A C 1
ATOM 677 O O . ASN A 1 83 ? -6.618 -7.289 6.291 1.00 92.50 83 ASN A O 1
ATOM 681 N N . ALA A 1 84 ? -5.323 -6.152 4.863 1.00 91.06 84 ALA A N 1
ATOM 682 C CA . ALA A 1 84 ? -4.084 -6.346 5.609 1.00 91.06 84 ALA A CA 1
ATOM 683 C C . ALA A 1 84 ? -3.982 -5.476 6.878 1.00 91.06 84 ALA A C 1
ATOM 685 O O . ALA A 1 84 ? -3.107 -5.744 7.715 1.00 91.06 84 ALA A O 1
ATOM 686 N N . GLY A 1 85 ? -4.865 -4.481 7.035 1.00 90.69 85 GLY A N 1
ATOM 687 C CA . GLY A 1 85 ? -4.897 -3.537 8.152 1.00 90.69 85 GLY A CA 1
ATOM 688 C C . GLY A 1 85 ? -3.974 -2.326 7.985 1.00 90.69 85 GLY A C 1
ATOM 689 O O . GLY A 1 85 ? -3.672 -1.663 8.974 1.00 90.69 85 GLY A O 1
ATOM 690 N N . PHE A 1 86 ? -3.495 -2.050 6.768 1.00 91.06 86 PHE A N 1
ATOM 691 C CA . PHE A 1 86 ? -2.656 -0.882 6.458 1.00 91.06 86 PHE A CA 1
ATOM 692 C C . PHE A 1 86 ? -3.488 0.376 6.181 1.00 91.06 86 PHE A C 1
ATOM 694 O O . PHE A 1 86 ? -3.018 1.487 6.403 1.00 91.06 86 PHE A O 1
ATOM 701 N N . LEU A 1 87 ? -4.731 0.194 5.732 1.00 89.75 87 LEU A N 1
ATOM 702 C CA . LEU A 1 87 ? -5.719 1.247 5.515 1.00 89.75 87 LEU A CA 1
ATOM 703 C C . LEU A 1 87 ? -7.018 0.902 6.244 1.00 89.75 87 LEU A C 1
ATOM 705 O O . LEU A 1 87 ? -7.362 -0.269 6.396 1.00 89.75 87 LEU A O 1
ATOM 709 N N . ARG A 1 88 ? -7.769 1.921 6.668 1.00 88.31 88 ARG A N 1
ATOM 710 C CA . ARG A 1 88 ? -9.095 1.741 7.270 1.00 88.31 88 ARG A CA 1
ATOM 711 C C . ARG A 1 88 ? -10.159 2.304 6.338 1.00 88.31 88 ARG A C 1
ATOM 713 O O . ARG A 1 88 ? -10.104 3.480 5.994 1.00 88.31 88 ARG A O 1
ATOM 720 N N . LYS A 1 89 ? -11.120 1.464 5.946 1.00 86.50 89 LYS A N 1
ATOM 721 C CA . LYS A 1 89 ? -12.317 1.896 5.215 1.00 86.50 89 LYS A CA 1
ATOM 722 C C . LYS A 1 89 ? -13.371 2.375 6.214 1.00 86.50 89 LYS A C 1
ATOM 724 O O . LYS A 1 89 ? -13.562 1.741 7.254 1.00 86.50 89 LYS A O 1
ATOM 729 N N . TYR A 1 90 ? -14.031 3.478 5.889 1.00 84.12 90 TYR A N 1
ATOM 730 C CA . TYR A 1 90 ? -15.179 3.994 6.627 1.00 84.12 90 TYR A CA 1
ATOM 731 C C . TYR A 1 90 ? -16.422 3.885 5.729 1.00 84.12 90 TYR A C 1
ATOM 733 O O . TYR A 1 90 ? -16.282 4.110 4.524 1.00 84.12 90 TYR A O 1
ATOM 741 N N . PRO A 1 91 ? -17.574 3.463 6.279 1.00 75.00 91 PRO A N 1
ATOM 742 C CA . PRO A 1 91 ? -18.829 3.358 5.539 1.00 75.00 91 PRO A CA 1
ATOM 743 C C . PRO A 1 91 ? -19.415 4.724 5.168 1.00 75.00 91 PRO A C 1
ATOM 745 O O . PRO A 1 91 ? -19.129 5.712 5.884 1.00 75.00 91 PRO A O 1
#

pLDDT: mean 87.37, std 11.66, range [50.03, 97.44]